Protein AF-A0A355QHN5-F1 (afdb_monomer)

Secondary structure (DSSP, 8-state):
-EE-SHIIIIIS-TTHHHHHHHHHHHHHHHTT---EEEEEETTEEEES--HHHHHHHHH-TT-EEE-HHHHHHHHHTT--EEEPHHHHHHHHHHTT--EEE-S-B--BBTT-TT-B-HHHHHHHHS--EEE-SSB-TTB--

Radius of gyration: 14.2 Å; Cα contacts (8 Å, |Δi|>4): 288; chains: 1; bounding box: 32×31×39 Å

Mean predicted aligned error: 2.4 Å

Foldseek 3Di:
DEEFFCCQQPVDAPPVSLVVVVVVQVVCVVVVHHYFYWWQAQLDTGTRDDSVLSVCNNPDPPAAADAPVCSVVCNVVRHTHTYALRRRLVVCLVVVNQEYEDAEHAAAAPPDRPPGDCNVVSVVPRRHHYHYPYHDPRHDD

Solvent-accessible surface area (backbone atoms only — not comparable to full-atom values): 7462 Å² total; per-residue (Å²): 70,31,30,54,24,28,53,27,60,76,64,39,62,73,70,57,12,37,53,49,54,53,47,54,44,46,55,36,42,77,73,75,44,63,55,23,40,23,33,32,51,74,37,34,83,39,77,44,63,54,72,67,57,48,42,48,50,33,69,50,78,85,59,38,82,24,40,69,89,40,45,64,59,40,30,76,66,42,33,50,26,21,16,30,70,32,29,30,44,53,54,26,48,77,69,70,41,54,40,32,48,52,72,48,45,60,44,42,40,67,96,40,98,80,51,58,38,64,31,52,58,34,66,75,73,44,88,43,50,74,47,54,77,46,62,44,89,80,42,57,131

pLDDT: mean 97.1, std 2.39, range [84.06, 98.88]

Structure (mmCIF, N/CA/C/O backbone):
data_AF-A0A355QHN5-F1
#
_entry.id   AF-A0A355QHN5-F1
#
loop_
_atom_site.group_PDB
_atom_site.id
_atom_site.type_symbol
_atom_site.label_atom_id
_atom_site.label_alt_id
_atom_site.label_comp_id
_atom_site.label_asym_id
_atom_site.label_entity_id
_atom_site.label_seq_id
_atom_site.pdbx_PDB_ins_code
_atom_site.Cartn_x
_atom_site.Cartn_y
_atom_site.Cartn_z
_atom_site.occupancy
_atom_site.B_iso_or_equiv
_atom_site.auth_seq_id
_atom_site.auth_comp_id
_atom_site.auth_asym_id
_atom_site.auth_atom_id
_atom_site.pdbx_PDB_model_num
ATOM 1 N N . VAL A 1 1 ? -10.617 3.854 4.833 1.00 98.56 1 VAL A N 1
ATOM 2 C CA . VAL A 1 1 ? -9.825 4.077 3.602 1.00 98.56 1 VAL A CA 1
ATOM 3 C C . VAL A 1 1 ? -8.462 3.453 3.811 1.00 98.56 1 VAL A C 1
ATOM 5 O O . VAL A 1 1 ? -7.786 3.827 4.765 1.00 98.56 1 VAL A O 1
ATOM 8 N N . ALA A 1 2 ? -8.094 2.467 2.996 1.00 98.88 2 ALA A N 1
ATOM 9 C CA . ALA A 1 2 ? -6.758 1.882 3.044 1.00 98.88 2 ALA A CA 1
ATOM 10 C C . ALA A 1 2 ? -5.714 2.871 2.497 1.00 98.88 2 ALA A C 1
ATOM 12 O O . ALA A 1 2 ? -6.054 3.714 1.662 1.00 98.88 2 ALA A O 1
ATOM 13 N N . LEU A 1 3 ? -4.471 2.762 2.966 1.00 98.75 3 LEU A N 1
ATOM 14 C CA . LEU A 1 3 ? -3.308 3.530 2.503 1.00 98.75 3 LEU A CA 1
ATOM 15 C C . LEU A 1 3 ? -2.116 2.569 2.344 1.00 98.75 3 LEU A C 1
ATOM 17 O O . LEU A 1 3 ? -1.934 1.681 3.179 1.00 98.75 3 LEU A O 1
ATOM 21 N N . GLU A 1 4 ? -1.307 2.721 1.295 1.00 98.38 4 GLU A N 1
ATOM 22 C CA . GLU A 1 4 ? -0.115 1.881 1.095 1.00 98.38 4 GLU A CA 1
ATOM 23 C C . GLU A 1 4 ? 1.089 2.384 1.899 1.00 98.38 4 GLU A C 1
ATOM 25 O O . GLU A 1 4 ? 1.122 3.530 2.349 1.00 98.38 4 GLU A O 1
ATOM 30 N N . SER A 1 5 ? 2.107 1.533 2.043 1.00 98.31 5 SER A N 1
ATOM 31 C CA . SER A 1 5 ? 3.361 1.884 2.723 1.00 98.31 5 SER A CA 1
ATOM 32 C C . SER A 1 5 ? 4.573 1.975 1.797 1.00 98.31 5 SER A C 1
ATOM 34 O O . SER A 1 5 ? 5.603 2.494 2.221 1.00 98.31 5 SER A O 1
ATOM 36 N N . THR A 1 6 ? 4.486 1.554 0.526 1.00 96.12 6 THR A N 1
ATOM 37 C CA . THR A 1 6 ? 5.620 1.688 -0.418 1.00 96.12 6 THR A CA 1
ATOM 38 C C . THR A 1 6 ? 6.041 3.143 -0.602 1.00 96.12 6 THR A C 1
ATOM 40 O O . THR A 1 6 ? 7.240 3.419 -0.650 1.00 96.12 6 THR A O 1
ATOM 43 N N . ILE A 1 7 ? 5.095 4.087 -0.637 1.00 91.50 7 ILE A N 1
ATOM 44 C CA . ILE A 1 7 ? 5.413 5.521 -0.673 1.00 91.50 7 ILE A CA 1
ATOM 45 C C . ILE A 1 7 ? 6.286 5.982 0.509 1.00 91.50 7 ILE A C 1
ATOM 47 O O . ILE A 1 7 ? 7.096 6.892 0.347 1.00 91.50 7 ILE A O 1
ATOM 51 N N . ILE A 1 8 ? 6.175 5.316 1.662 1.00 96.44 8 ILE A N 1
ATOM 52 C CA . ILE A 1 8 ? 6.894 5.642 2.899 1.00 96.44 8 ILE A CA 1
ATOM 53 C C . ILE A 1 8 ? 8.352 5.176 2.806 1.00 96.44 8 ILE A C 1
ATOM 55 O O . ILE A 1 8 ? 9.271 5.954 3.042 1.00 96.44 8 ILE A O 1
ATOM 59 N N . SER A 1 9 ? 8.584 3.919 2.431 1.00 95.88 9 SER A N 1
ATOM 60 C CA . SER A 1 9 ? 9.937 3.336 2.466 1.00 95.88 9 SER A CA 1
ATOM 61 C C . SER A 1 9 ? 10.701 3.455 1.143 1.00 95.88 9 SER A C 1
ATOM 63 O O . SER A 1 9 ? 11.924 3.370 1.128 1.00 95.88 9 SER A O 1
ATOM 65 N N . HIS A 1 10 ? 10.002 3.642 0.018 1.00 94.75 10 HIS A N 1
ATOM 66 C CA . HIS A 1 10 ? 10.607 3.606 -1.321 1.00 94.75 10 HIS A CA 1
ATOM 67 C C . HIS A 1 10 ? 10.173 4.750 -2.244 1.00 94.75 10 HIS A C 1
ATOM 69 O O . HIS A 1 10 ? 10.744 4.902 -3.323 1.00 94.75 10 HIS A O 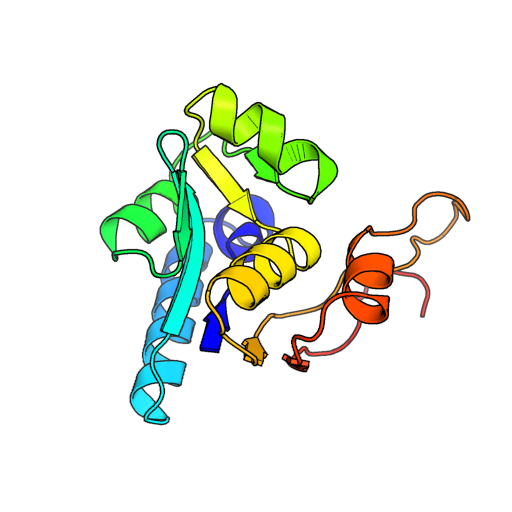1
ATOM 75 N N . GLY A 1 11 ? 9.142 5.516 -1.878 1.00 89.38 11 GLY A N 1
ATOM 76 C CA . GLY A 1 11 ? 8.601 6.580 -2.729 1.00 89.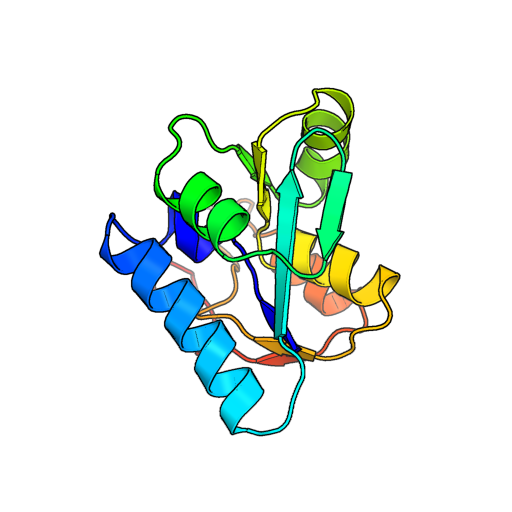38 11 GLY A CA 1
ATOM 77 C C . GLY A 1 11 ? 9.116 7.977 -2.403 1.00 89.38 11 GLY A C 1
ATOM 78 O O . GLY A 1 11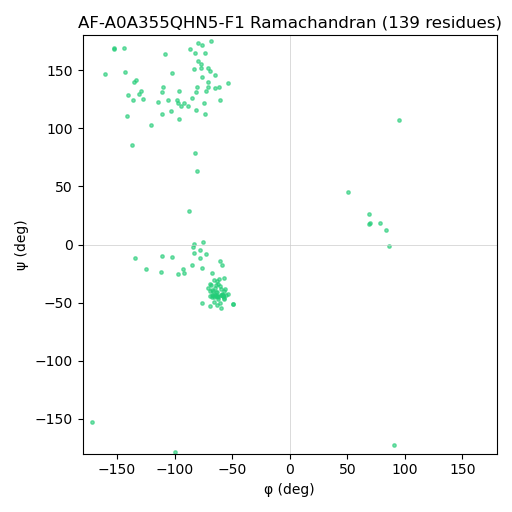 ? 9.107 8.838 -3.280 1.00 89.38 11 GLY A O 1
ATOM 79 N N . MET A 1 12 ? 9.551 8.220 -1.165 1.00 92.44 12 MET A N 1
ATOM 80 C CA . MET A 1 12 ? 9.972 9.539 -0.692 1.00 92.44 12 MET A CA 1
ATOM 81 C C . MET A 1 12 ? 11.160 9.429 0.274 1.00 92.44 12 MET A C 1
ATOM 83 O O . MET A 1 12 ? 11.252 8.449 1.013 1.00 92.44 12 MET A O 1
ATOM 87 N N . PRO A 1 13 ? 12.063 10.424 0.307 1.00 93.00 13 PRO A N 1
ATOM 88 C CA . PRO A 1 13 ? 13.154 10.453 1.274 1.00 93.00 13 PRO A CA 1
ATOM 89 C C . PRO A 1 13 ? 12.674 10.895 2.673 1.00 93.00 13 PRO A C 1
ATOM 91 O O . PRO A 1 13 ? 11.726 11.685 2.784 1.00 93.00 13 PRO A O 1
ATOM 94 N N . PRO A 1 14 ? 13.345 10.456 3.753 1.00 91.56 14 PRO A N 1
ATOM 95 C CA . PRO A 1 14 ? 13.109 10.980 5.093 1.00 91.56 14 PRO A CA 1
ATOM 96 C C . PRO A 1 14 ? 13.590 12.433 5.254 1.00 91.56 14 PRO A C 1
ATOM 98 O O . PRO A 1 14 ? 14.550 12.840 4.597 1.00 91.56 14 PRO A O 1
ATOM 101 N N . PRO A 1 15 ? 12.937 13.239 6.120 1.00 93.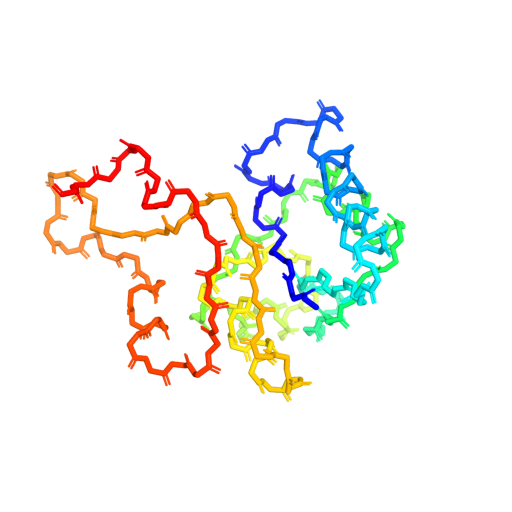88 15 PRO A N 1
ATOM 102 C CA . PRO A 1 15 ? 11.756 12.909 6.937 1.00 93.88 15 PRO A CA 1
ATOM 103 C C . PRO A 1 15 ? 10.415 13.063 6.190 1.00 93.88 15 PRO A C 1
ATOM 105 O O . PRO A 1 15 ? 9.349 12.821 6.760 1.00 93.88 15 PRO A O 1
ATOM 108 N N . GLY A 1 16 ? 10.448 13.502 4.926 1.00 96.62 16 GLY A N 1
ATOM 109 C CA . GLY A 1 16 ? 9.253 13.821 4.141 1.00 96.62 16 GLY A CA 1
ATOM 110 C C . GLY A 1 16 ? 8.321 12.628 3.932 1.00 96.62 16 GLY A C 1
ATOM 111 O O . GLY A 1 16 ? 7.106 12.807 3.862 1.00 96.62 16 GLY A O 1
ATOM 112 N N . ASN A 1 17 ? 8.863 11.412 3.901 1.00 96.62 17 ASN A N 1
ATOM 113 C CA . ASN A 1 17 ? 8.090 10.177 3.824 1.00 96.62 17 ASN A CA 1
ATOM 114 C C . ASN A 1 17 ? 7.111 9.982 4.997 1.00 96.62 17 ASN A C 1
ATOM 116 O O . ASN A 1 17 ? 5.909 9.828 4.772 1.00 96.62 17 ASN A O 1
ATOM 120 N N . VAL A 1 18 ? 7.596 10.043 6.241 1.00 97.81 18 VAL A N 1
ATOM 121 C CA . VAL A 1 18 ? 6.784 9.880 7.457 1.00 97.81 18 VAL A CA 1
ATOM 122 C C . VAL A 1 18 ? 5.806 11.043 7.584 1.00 97.81 18 VAL A C 1
ATOM 124 O O . VAL A 1 18 ? 4.624 10.831 7.850 1.00 97.81 18 VAL A O 1
ATOM 127 N N . GLN A 1 19 ? 6.266 12.271 7.328 1.00 97.81 19 GLN A N 1
ATOM 128 C CA . GLN A 1 19 ? 5.414 13.464 7.379 1.00 97.81 19 GLN A CA 1
ATOM 129 C C . GLN A 1 19 ? 4.237 13.364 6.403 1.00 97.81 19 GLN A C 1
ATOM 131 O O . GLN A 1 19 ? 3.102 13.658 6.778 1.00 97.81 19 GLN A O 1
ATOM 136 N N . THR A 1 20 ? 4.493 12.903 5.178 1.00 97.50 20 THR A N 1
ATOM 137 C CA . THR A 1 20 ? 3.453 12.715 4.159 1.00 97.50 20 THR A CA 1
ATOM 138 C C . THR A 1 20 ? 2.492 11.600 4.558 1.00 97.50 20 THR A C 1
ATOM 140 O O . THR A 1 20 ? 1.281 11.801 4.505 1.00 97.50 20 THR A O 1
ATOM 143 N N . ALA A 1 21 ? 2.999 10.461 5.039 1.00 97.81 21 ALA A N 1
ATOM 144 C CA . ALA A 1 21 ? 2.160 9.357 5.506 1.00 97.81 21 ALA A CA 1
ATOM 145 C C . ALA A 1 21 ? 1.202 9.796 6.627 1.00 97.81 21 ALA A C 1
ATOM 147 O O . ALA A 1 21 ? -0.002 9.536 6.569 1.00 97.81 21 ALA A O 1
ATOM 148 N N . MET A 1 22 ? 1.723 10.524 7.618 1.00 98.12 22 MET A N 1
ATOM 149 C CA . MET A 1 22 ? 0.932 11.044 8.734 1.00 98.12 22 MET A CA 1
ATOM 150 C C . MET A 1 22 ? -0.043 12.141 8.296 1.00 98.12 22 MET A C 1
ATOM 152 O O . MET A 1 22 ? -1.156 12.209 8.821 1.00 98.12 22 MET A O 1
ATOM 156 N N . ALA A 1 23 ? 0.327 12.969 7.314 1.00 98.12 23 ALA A N 1
ATOM 157 C CA . ALA A 1 23 ? -0.594 13.925 6.710 1.00 98.12 23 ALA A CA 1
ATOM 158 C C . ALA A 1 23 ? -1.762 13.204 6.022 1.00 98.12 23 ALA A C 1
ATOM 160 O O . ALA A 1 23 ? -2.906 13.537 6.307 1.00 98.12 23 ALA A O 1
ATOM 161 N N . CYS A 1 24 ? -1.516 12.160 5.222 1.00 97.94 24 CYS A N 1
ATOM 162 C CA . CYS A 1 24 ? -2.583 11.366 4.601 1.00 97.94 24 CYS A CA 1
ATOM 163 C C . CYS A 1 24 ? -3.522 10.727 5.639 1.00 97.94 24 CYS A C 1
ATOM 165 O O . CYS A 1 24 ? -4.740 10.757 5.470 1.00 97.94 24 CYS A O 1
ATOM 167 N N . VAL A 1 25 ? -2.975 10.181 6.734 1.00 98.38 25 VAL A N 1
ATOM 168 C CA . VAL A 1 25 ? -3.773 9.653 7.857 1.00 98.38 25 VAL A CA 1
ATOM 169 C C . VAL A 1 25 ? -4.679 10.738 8.444 1.00 98.38 25 VAL A C 1
ATOM 171 O O . VAL A 1 25 ? -5.851 10.470 8.716 1.00 98.38 25 VAL A O 1
ATOM 174 N N . ARG A 1 26 ? -4.158 11.957 8.628 1.00 98.56 26 ARG A N 1
ATOM 175 C CA . ARG A 1 26 ? -4.930 13.098 9.133 1.00 98.56 26 ARG A CA 1
ATOM 176 C C . ARG A 1 26 ? -6.023 13.526 8.154 1.00 98.56 26 ARG A C 1
ATOM 178 O O . ARG A 1 26 ? -7.168 13.589 8.572 1.00 98.56 26 ARG A O 1
ATOM 185 N N . GLU A 1 27 ? -5.715 13.715 6.872 1.00 98.50 27 GLU A N 1
ATOM 186 C CA . GLU A 1 27 ? -6.707 14.135 5.864 1.00 98.50 27 GLU A CA 1
ATOM 187 C C . GLU A 1 27 ? -7.897 13.164 5.781 1.00 98.50 27 GLU A C 1
ATOM 189 O O . GLU A 1 27 ? -9.052 13.579 5.708 1.00 98.50 27 GLU A O 1
ATOM 194 N N . VAL A 1 28 ? -7.643 11.852 5.862 1.00 98.56 28 VAL A N 1
ATOM 195 C CA . VAL A 1 28 ? -8.720 10.848 5.892 1.00 98.56 28 VAL A CA 1
ATOM 196 C C . VAL A 1 28 ? -9.596 10.997 7.144 1.00 98.56 28 VAL A C 1
ATOM 198 O O . VAL A 1 28 ? -10.818 10.869 7.041 1.00 98.56 28 VAL A O 1
ATOM 201 N N . ARG A 1 29 ? -8.995 11.268 8.312 1.00 98.38 29 ARG A N 1
ATOM 202 C CA . ARG A 1 29 ? -9.732 11.503 9.568 1.00 98.38 29 ARG A CA 1
ATOM 203 C C . ARG A 1 29 ? -10.538 12.794 9.521 1.00 98.38 29 ARG A C 1
ATOM 205 O O . ARG A 1 29 ? -11.696 12.782 9.927 1.00 98.38 29 ARG A O 1
ATOM 212 N N . ASP A 1 30 ? -9.950 13.867 9.005 1.00 98.62 30 ASP A N 1
ATOM 213 C CA . ASP A 1 30 ? -10.584 15.183 8.897 1.00 98.62 30 ASP A CA 1
ATOM 214 C C . ASP A 1 30 ? -11.775 15.145 7.924 1.00 98.62 30 ASP A C 1
ATOM 216 O O . ASP A 1 30 ? -12.786 15.811 8.145 1.00 98.62 30 ASP A O 1
ATOM 220 N N . ALA A 1 31 ? -11.720 14.272 6.912 1.00 98.44 31 ALA A N 1
ATOM 221 C CA . ALA A 1 31 ? -12.845 13.952 6.032 1.00 98.44 31 ALA A CA 1
ATOM 222 C C . ALA A 1 31 ? -13.916 13.032 6.669 1.00 98.44 31 ALA A C 1
ATOM 224 O O . ALA A 1 31 ? -14.881 12.656 6.002 1.00 98.44 31 ALA A O 1
ATOM 225 N N . GLY A 1 32 ? -13.765 12.644 7.941 1.00 98.50 32 GLY A N 1
ATOM 226 C CA . GLY A 1 32 ? -14.729 11.824 8.685 1.00 98.50 32 GLY A CA 1
ATOM 227 C C . GLY A 1 32 ? -14.612 10.311 8.461 1.00 98.50 32 GLY A C 1
ATOM 228 O O . GLY A 1 32 ? -15.507 9.566 8.861 1.00 98.50 32 GLY A O 1
ATOM 229 N N . ALA A 1 33 ? -13.531 9.834 7.837 1.00 98.56 33 ALA A N 1
ATOM 230 C CA . ALA A 1 33 ? -13.292 8.414 7.590 1.00 98.56 33 ALA A CA 1
ATOM 231 C C . ALA A 1 33 ? -12.174 7.844 8.482 1.00 98.56 33 ALA A C 1
ATOM 233 O O . ALA A 1 33 ? -11.366 8.562 9.067 1.00 98.56 33 ALA A O 1
ATOM 234 N N . VAL A 1 34 ? -12.098 6.513 8.579 1.00 98.62 34 VAL A N 1
ATOM 235 C CA . VAL A 1 34 ? -11.033 5.827 9.330 1.00 98.62 34 VAL A CA 1
ATOM 236 C C . VAL A 1 34 ? -9.890 5.436 8.379 1.00 98.62 34 VAL A C 1
ATOM 238 O O . VAL A 1 34 ? -10.136 4.672 7.434 1.00 98.62 34 VAL A O 1
ATOM 241 N N . PRO A 1 35 ? -8.655 5.938 8.578 1.00 98.69 35 PRO A N 1
ATOM 242 C CA . PRO A 1 35 ? -7.490 5.522 7.802 1.00 98.69 35 PRO A CA 1
ATOM 243 C C . PRO A 1 35 ? -6.981 4.153 8.253 1.00 98.69 35 PRO A C 1
ATOM 245 O O . PRO A 1 35 ? -6.969 3.847 9.444 1.00 98.69 35 PRO A O 1
ATOM 248 N N . ALA A 1 36 ? -6.510 3.357 7.298 1.00 98.75 36 ALA A N 1
ATOM 249 C CA . ALA A 1 36 ? -5.896 2.063 7.550 1.00 98.75 36 ALA A CA 1
ATOM 250 C C . ALA A 1 36 ? -4.640 1.894 6.684 1.00 98.75 36 ALA A C 1
ATOM 252 O O . ALA A 1 36 ? -4.703 1.348 5.583 1.00 98.75 36 ALA A O 1
ATOM 253 N N . THR A 1 37 ? -3.498 2.388 7.164 1.00 98.81 37 THR A N 1
ATOM 254 C CA . THR A 1 37 ? -2.205 2.133 6.513 1.00 98.81 37 THR A CA 1
ATOM 255 C C . THR A 1 37 ? -1.874 0.647 6.582 1.00 98.81 37 THR A C 1
ATOM 257 O O . THR A 1 37 ? -2.057 0.030 7.630 1.00 98.81 37 THR A O 1
ATOM 260 N N . VAL A 1 38 ? -1.423 0.063 5.473 1.00 98.88 38 VAL A N 1
ATOM 261 C CA . VAL A 1 38 ? -1.149 -1.374 5.363 1.00 98.88 38 VAL A CA 1
ATOM 262 C C . VAL A 1 38 ? 0.346 -1.627 5.240 1.00 98.88 38 VAL A C 1
ATOM 264 O O . VAL A 1 38 ? 1.006 -1.028 4.392 1.00 98.88 38 VAL A O 1
ATOM 267 N N . ALA A 1 39 ? 0.881 -2.554 6.030 1.00 98.81 39 ALA A N 1
ATOM 268 C CA . ALA A 1 39 ? 2.270 -3.007 5.942 1.00 98.81 39 ALA A CA 1
ATOM 269 C C . ALA A 1 39 ? 2.419 -4.448 6.446 1.00 98.81 39 ALA A C 1
ATOM 271 O O . ALA A 1 39 ? 1.501 -4.998 7.053 1.00 98.81 39 ALA A O 1
ATOM 272 N N . VAL A 1 40 ? 3.584 -5.052 6.219 1.00 98.62 40 VAL A N 1
ATOM 273 C CA . VAL A 1 40 ? 4.005 -6.268 6.925 1.00 98.62 40 VAL A CA 1
ATOM 274 C C . VAL A 1 40 ? 4.912 -5.854 8.078 1.00 98.62 40 VAL A C 1
ATOM 276 O O . VAL A 1 40 ? 5.923 -5.194 7.850 1.00 98.62 40 VAL A O 1
ATOM 279 N N . ILE A 1 41 ? 4.547 -6.214 9.306 1.00 98.12 41 ILE A N 1
ATOM 280 C CA . ILE A 1 41 ? 5.316 -5.898 10.515 1.00 98.12 41 ILE A CA 1
ATOM 281 C C . ILE A 1 41 ? 5.370 -7.142 11.394 1.00 98.12 41 ILE A C 1
ATOM 283 O O . ILE A 1 41 ? 4.327 -7.694 11.753 1.00 98.12 41 ILE A O 1
ATOM 287 N N . ASP A 1 42 ? 6.590 -7.565 11.726 1.00 95.25 42 ASP A N 1
ATOM 288 C CA . ASP A 1 42 ? 6.891 -8.664 12.649 1.00 95.25 42 ASP A CA 1
ATOM 289 C C . ASP A 1 42 ? 6.109 -9.947 12.311 1.00 95.25 42 ASP A C 1
ATOM 291 O O . ASP A 1 42 ? 5.512 -10.601 13.166 1.00 95.25 42 ASP A O 1
ATOM 295 N N . GLY A 1 43 ? 6.082 -10.282 11.017 1.00 92.50 43 GLY A N 1
ATOM 296 C CA . GLY A 1 43 ? 5.462 -11.506 10.507 1.00 92.50 43 GLY A CA 1
ATOM 297 C C . GLY A 1 43 ? 3.941 -11.467 10.394 1.00 92.50 43 GLY A C 1
ATOM 298 O O . GLY A 1 43 ? 3.306 -12.514 10.301 1.00 92.50 43 GLY A O 1
ATOM 299 N N . ALA A 1 44 ? 3.337 -10.279 10.383 1.00 97.06 44 ALA A N 1
ATOM 300 C CA . ALA A 1 44 ? 1.904 -10.118 10.174 1.00 97.06 44 ALA A CA 1
ATOM 301 C C . ALA A 1 44 ? 1.600 -9.012 9.164 1.00 97.06 44 ALA A C 1
ATOM 303 O O . ALA A 1 44 ? 2.225 -7.952 9.175 1.00 97.06 44 ALA A O 1
ATOM 304 N N . ILE A 1 45 ? 0.584 -9.233 8.327 1.00 98.31 45 ILE A N 1
ATOM 305 C CA . ILE A 1 45 ? -0.033 -8.162 7.541 1.00 98.31 45 ILE A CA 1
ATOM 306 C C . ILE A 1 45 ? -0.865 -7.317 8.511 1.00 98.31 45 ILE A C 1
ATOM 308 O O . ILE A 1 45 ? -1.861 -7.788 9.060 1.00 98.31 45 ILE A O 1
ATOM 312 N N . ARG A 1 46 ? -0.446 -6.076 8.742 1.00 98.56 46 ARG A N 1
ATOM 313 C CA . ARG A 1 46 ? -1.144 -5.103 9.584 1.00 98.56 46 ARG A CA 1
ATOM 314 C C . ARG A 1 46 ? -2.005 -4.199 8.710 1.00 98.56 46 ARG A C 1
ATOM 316 O O . ARG A 1 46 ? -1.529 -3.675 7.706 1.00 98.56 46 ARG A O 1
ATOM 323 N N . VAL A 1 47 ? -3.261 -4.009 9.107 1.00 98.69 47 VAL A N 1
ATOM 324 C CA . VAL A 1 47 ? -4.219 -3.112 8.449 1.00 98.69 47 VAL A CA 1
ATOM 325 C C . VAL A 1 47 ? -4.658 -2.067 9.469 1.00 98.69 47 VAL A C 1
ATOM 327 O O . VAL A 1 47 ? -5.454 -2.355 10.358 1.00 98.69 47 VAL A O 1
ATOM 330 N N . GLY A 1 48 ? -4.106 -0.862 9.341 1.00 98.38 48 GLY A N 1
ATOM 331 C CA . GLY A 1 48 ? -4.130 0.168 10.377 1.00 98.38 48 GLY A CA 1
ATOM 332 C C . GLY A 1 48 ? -2.857 0.116 11.214 1.00 98.38 48 GLY A C 1
ATOM 333 O O . GLY A 1 48 ? -2.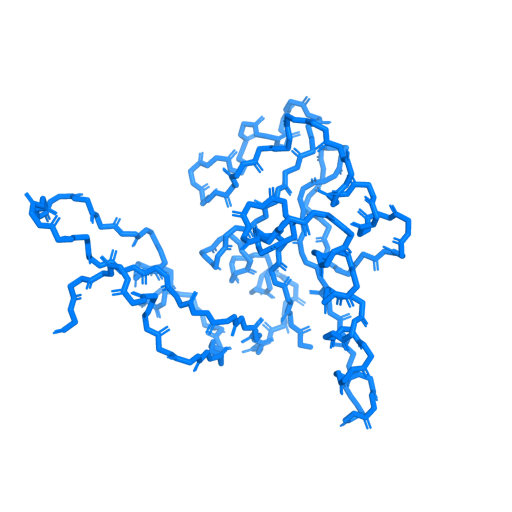688 -0.791 12.022 1.00 98.38 48 GLY A O 1
ATOM 334 N N . LEU A 1 49 ? -1.978 1.098 11.005 1.00 98.50 49 LEU A N 1
ATOM 335 C CA . LEU A 1 49 ? -0.727 1.243 11.746 1.00 98.50 49 LEU A CA 1
ATOM 336 C C . LEU A 1 49 ? -0.833 2.326 12.815 1.00 98.50 49 LEU A C 1
ATOM 338 O O . LEU A 1 49 ? -1.508 3.345 12.621 1.00 98.50 49 LEU A O 1
ATOM 342 N N . ALA A 1 50 ? -0.115 2.119 13.912 1.00 97.69 50 ALA A N 1
ATOM 343 C CA . ALA A 1 50 ? 0.203 3.162 14.872 1.00 97.69 50 ALA A CA 1
ATOM 344 C C . ALA A 1 50 ? 1.282 4.121 14.323 1.00 97.69 50 ALA A C 1
ATOM 346 O O . ALA A 1 50 ? 1.940 3.857 13.315 1.00 97.69 50 ALA A O 1
ATOM 347 N N . ALA A 1 51 ? 1.435 5.285 14.960 1.00 97.19 51 ALA A N 1
ATOM 348 C CA . ALA A 1 51 ? 2.351 6.326 14.486 1.00 97.19 51 ALA A CA 1
ATOM 349 C C . ALA A 1 51 ? 3.826 5.884 14.532 1.00 97.19 51 ALA A C 1
ATOM 351 O O . ALA A 1 51 ? 4.586 6.187 13.618 1.00 97.19 51 ALA A O 1
ATOM 352 N N . ASP A 1 52 ? 4.203 5.126 15.560 1.00 97.94 52 ASP A N 1
ATOM 353 C CA . ASP A 1 52 ? 5.531 4.532 15.731 1.00 97.94 52 ASP A CA 1
ATOM 354 C C . ASP A 1 52 ? 5.819 3.434 14.694 1.00 97.94 52 ASP A C 1
ATOM 356 O O . ASP A 1 52 ? 6.940 3.320 14.204 1.00 97.94 52 ASP A O 1
ATOM 360 N N . GLU A 1 53 ? 4.808 2.665 14.286 1.00 98.19 53 GLU A N 1
ATOM 361 C CA . GLU A 1 53 ? 4.924 1.700 13.184 1.00 98.19 53 GLU A CA 1
ATOM 362 C C . GLU A 1 53 ? 5.151 2.400 11.829 1.00 98.19 53 GLU A C 1
ATOM 364 O O . GLU A 1 53 ? 5.967 1.945 11.022 1.00 98.19 53 GLU A O 1
ATOM 369 N N . VAL A 1 54 ? 4.473 3.528 11.582 1.00 98.19 54 VAL A N 1
ATOM 370 C CA . VAL A 1 54 ? 4.702 4.368 10.389 1.00 98.19 54 VAL A CA 1
ATOM 371 C C . VAL A 1 54 ? 6.109 4.968 10.402 1.00 98.19 54 VAL A C 1
ATOM 373 O O . VAL A 1 54 ? 6.796 4.955 9.380 1.00 98.19 54 VAL A O 1
ATOM 376 N N . GLU A 1 55 ? 6.556 5.467 11.552 1.00 97.44 55 GLU A N 1
ATOM 377 C CA . GLU A 1 55 ? 7.903 6.009 11.721 1.00 97.44 55 GLU A CA 1
ATOM 378 C C . GLU A 1 55 ? 8.974 4.930 11.506 1.00 97.44 55 GLU A C 1
ATOM 380 O O . GLU A 1 55 ? 9.918 5.140 10.741 1.00 97.44 55 GLU A O 1
ATOM 385 N N . ARG A 1 56 ? 8.776 3.731 12.069 1.00 97.31 56 ARG A N 1
ATOM 386 C CA . ARG A 1 56 ? 9.651 2.569 11.853 1.00 97.31 56 ARG A CA 1
ATOM 387 C C . ARG A 1 56 ? 9.796 2.241 10.365 1.00 97.31 56 ARG A C 1
ATOM 389 O O . ARG A 1 56 ? 10.913 2.005 9.918 1.00 97.31 56 ARG A O 1
ATOM 396 N N . LEU A 1 57 ? 8.712 2.264 9.586 1.00 97.56 57 LEU A N 1
ATOM 397 C CA . LEU A 1 57 ? 8.766 2.041 8.131 1.00 97.56 57 LEU A CA 1
ATOM 398 C C . LEU A 1 57 ? 9.549 3.120 7.374 1.00 97.56 57 LEU A C 1
ATOM 400 O O . LEU A 1 57 ? 10.170 2.815 6.357 1.00 97.56 57 LEU A O 1
ATOM 404 N N . GLY A 1 58 ? 9.488 4.373 7.824 1.00 96.69 58 GLY A N 1
ATOM 405 C CA . GLY A 1 58 ? 10.150 5.493 7.151 1.00 96.69 58 GLY A CA 1
ATOM 406 C C . GLY A 1 58 ? 11.618 5.693 7.525 1.00 96.69 58 GLY A C 1
ATOM 407 O O . GLY A 1 58 ? 12.324 6.388 6.791 1.00 96.69 58 GLY A O 1
ATOM 408 N N . LEU A 1 59 ? 12.068 5.114 8.642 1.00 95.88 59 LEU A N 1
ATOM 409 C CA . LEU A 1 59 ? 13.431 5.271 9.161 1.00 95.88 59 LEU A CA 1
ATOM 410 C C . LEU A 1 59 ? 14.280 3.997 9.085 1.00 95.88 59 LEU A C 1
ATOM 412 O O . LEU A 1 59 ? 15.503 4.097 9.115 1.00 95.88 59 LEU A O 1
ATOM 416 N N . ALA A 1 60 ? 13.665 2.813 9.039 1.00 95.69 60 ALA A N 1
ATOM 417 C CA . ALA A 1 60 ? 14.413 1.564 8.993 1.00 95.69 60 ALA A CA 1
ATOM 418 C C . ALA A 1 60 ? 15.099 1.356 7.636 1.00 95.69 60 ALA A C 1
ATOM 420 O O . ALA A 1 60 ? 14.505 1.559 6.576 1.00 95.69 60 ALA A O 1
ATOM 421 N N . ASP A 1 61 ? 16.326 0.845 7.682 1.00 92.88 61 ASP A N 1
ATOM 422 C CA . ASP A 1 61 ? 16.989 0.282 6.513 1.00 92.88 61 ASP A CA 1
ATOM 423 C C . ASP A 1 61 ? 16.447 -1.120 6.201 1.00 92.88 61 ASP A C 1
ATOM 425 O O . ASP A 1 61 ? 15.953 -1.839 7.073 1.00 92.88 61 ASP A O 1
ATOM 429 N N . GLY A 1 62 ? 16.566 -1.539 4.939 1.00 92.94 62 GLY A N 1
ATOM 430 C CA . GLY A 1 62 ? 16.249 -2.912 4.534 1.00 92.94 62 GLY A CA 1
ATOM 431 C C . GLY A 1 62 ? 14.760 -3.274 4.573 1.00 92.94 62 GLY A C 1
ATOM 432 O O . GLY A 1 62 ? 14.432 -4.460 4.577 1.00 92.94 62 GLY A O 1
ATOM 433 N N . VAL A 1 63 ? 13.856 -2.287 4.581 1.00 97.69 63 VAL A N 1
ATOM 434 C CA . VAL A 1 63 ? 12.416 -2.539 4.426 1.00 97.69 63 VAL A CA 1
ATOM 435 C C . VAL A 1 63 ? 12.169 -3.208 3.075 1.00 97.69 63 VAL A C 1
ATOM 437 O O . VAL A 1 63 ? 12.566 -2.691 2.030 1.00 97.69 63 VAL A O 1
ATOM 440 N N . ALA A 1 64 ? 11.517 -4.369 3.085 1.00 98.12 64 ALA A N 1
ATOM 441 C CA . ALA A 1 64 ? 11.182 -5.067 1.853 1.00 98.12 64 ALA A CA 1
ATOM 442 C C . ALA A 1 64 ? 10.077 -4.312 1.100 1.00 98.12 64 ALA A C 1
ATOM 444 O O . ALA A 1 64 ? 9.061 -3.949 1.689 1.00 98.12 64 ALA A O 1
ATOM 445 N N . LYS A 1 65 ? 10.220 -4.142 -0.217 1.00 98.19 65 LYS A N 1
ATOM 446 C CA . LYS A 1 65 ? 9.110 -3.720 -1.081 1.00 98.19 65 LYS A CA 1
ATOM 447 C C . LYS A 1 65 ? 8.254 -4.943 -1.408 1.00 98.19 65 LYS A C 1
ATOM 449 O O . LYS A 1 65 ? 8.737 -5.860 -2.065 1.00 98.19 65 LYS A O 1
ATOM 454 N N . VAL A 1 66 ? 7.001 -4.960 -0.961 1.00 98.44 66 VAL A N 1
ATOM 455 C CA . VAL A 1 66 ? 6.163 -6.169 -0.940 1.00 98.44 66 VAL A CA 1
ATOM 456 C C . VAL A 1 66 ? 5.019 -6.075 -1.948 1.00 98.44 66 VAL A C 1
ATOM 458 O O . VAL A 1 66 ? 4.081 -5.285 -1.790 1.00 98.44 66 VAL A O 1
ATOM 461 N N . SER A 1 67 ? 5.069 -6.907 -2.985 1.00 98.31 67 SER A N 1
ATOM 462 C CA . SER A 1 67 ? 3.928 -7.231 -3.844 1.00 98.31 67 SER A CA 1
ATOM 463 C C . SER A 1 67 ? 3.306 -8.576 -3.447 1.00 98.31 67 SER A C 1
ATOM 465 O O . SER A 1 67 ? 3.738 -9.223 -2.493 1.00 98.31 67 SER A O 1
ATOM 467 N N . LEU A 1 68 ? 2.269 -9.010 -4.170 1.00 96.81 68 LEU A N 1
ATOM 468 C CA . LEU A 1 68 ? 1.524 -10.242 -3.879 1.00 96.81 68 LEU A CA 1
ATOM 469 C C . LEU A 1 68 ? 2.428 -11.476 -3.775 1.00 96.81 68 LEU A C 1
ATOM 471 O O . LEU A 1 68 ? 2.263 -12.283 -2.863 1.00 96.81 68 LEU A O 1
ATOM 475 N N . ARG A 1 69 ? 3.407 -11.599 -4.680 1.00 97.62 69 ARG A N 1
ATOM 476 C CA . ARG A 1 69 ? 4.353 -12.725 -4.695 1.00 97.62 69 ARG A CA 1
ATOM 477 C C . ARG A 1 69 ? 5.304 -12.733 -3.495 1.00 97.62 69 ARG A C 1
ATOM 479 O O . ARG A 1 69 ? 5.816 -13.786 -3.135 1.00 97.62 69 ARG A O 1
ATOM 486 N N . ASP A 1 70 ? 5.541 -11.569 -2.893 1.00 98.06 70 ASP A N 1
ATOM 487 C CA . ASP A 1 70 ? 6.531 -11.383 -1.832 1.00 98.06 70 ASP A CA 1
ATOM 488 C C . ASP A 1 70 ? 5.908 -11.580 -0.437 1.00 98.06 70 ASP A C 1
ATOM 490 O O . ASP A 1 70 ? 6.612 -11.943 0.506 1.00 98.06 70 ASP A O 1
ATOM 494 N N . LEU A 1 71 ? 4.584 -11.389 -0.305 1.00 96.88 71 LEU A N 1
ATOM 495 C CA . LEU A 1 71 ? 3.855 -11.436 0.971 1.00 96.88 71 LEU A CA 1
ATOM 496 C C . LEU A 1 71 ? 4.185 -12.680 1.800 1.00 96.88 71 LEU A C 1
ATOM 498 O O . LEU A 1 71 ? 4.546 -12.553 2.966 1.00 96.88 71 LEU A O 1
ATOM 502 N N . GLY A 1 72 ? 4.097 -13.872 1.202 1.00 97.50 72 GLY A N 1
ATOM 503 C CA . GLY A 1 72 ? 4.323 -15.128 1.920 1.00 97.50 72 GLY A CA 1
ATOM 504 C C . GLY A 1 72 ? 5.725 -15.223 2.527 1.00 97.50 72 GLY A C 1
ATOM 505 O O . GLY A 1 72 ? 5.865 -15.597 3.689 1.00 97.50 72 GLY A O 1
ATOM 506 N N . ALA A 1 73 ? 6.751 -14.827 1.770 1.00 98.06 73 ALA A N 1
ATOM 507 C CA . ALA A 1 73 ? 8.138 -14.881 2.224 1.00 98.06 73 ALA A CA 1
ATOM 508 C C . ALA A 1 73 ? 8.420 -13.857 3.335 1.00 98.06 73 ALA A C 1
ATOM 510 O O . ALA A 1 73 ? 9.035 -14.202 4.343 1.00 98.06 73 ALA A O 1
ATOM 511 N N . VAL A 1 74 ? 7.941 -12.616 3.185 1.00 97.94 74 VAL A N 1
ATOM 512 C CA . VAL A 1 74 ? 8.189 -11.547 4.170 1.00 97.94 74 VAL A CA 1
ATOM 513 C C . VAL A 1 74 ? 7.436 -11.807 5.477 1.00 97.94 74 VAL A C 1
ATOM 515 O O . VAL A 1 74 ? 7.998 -11.618 6.556 1.00 97.94 74 VAL A O 1
ATOM 518 N N . VAL A 1 75 ? 6.196 -12.301 5.391 1.00 98.06 75 VAL A N 1
ATOM 519 C CA . VAL A 1 75 ? 5.395 -12.716 6.554 1.00 98.06 75 VAL A CA 1
ATOM 520 C C . VAL A 1 75 ? 6.068 -13.884 7.279 1.00 98.06 75 VAL A C 1
ATOM 522 O O . VAL A 1 75 ? 6.324 -13.788 8.476 1.00 98.06 75 VAL A O 1
ATOM 525 N N . ALA A 1 76 ? 6.422 -14.961 6.572 1.00 98.00 76 ALA A N 1
ATOM 526 C CA . ALA A 1 76 ? 7.066 -16.124 7.189 1.00 98.00 76 ALA A CA 1
ATOM 527 C C . ALA A 1 76 ? 8.440 -15.793 7.800 1.00 98.00 76 ALA A C 1
ATOM 529 O O . ALA A 1 76 ? 8.828 -16.385 8.804 1.00 98.00 76 ALA A O 1
ATOM 530 N N . GLY A 1 77 ? 9.165 -14.838 7.210 1.00 96.81 77 GLY A N 1
ATOM 531 C CA . GLY A 1 77 ? 10.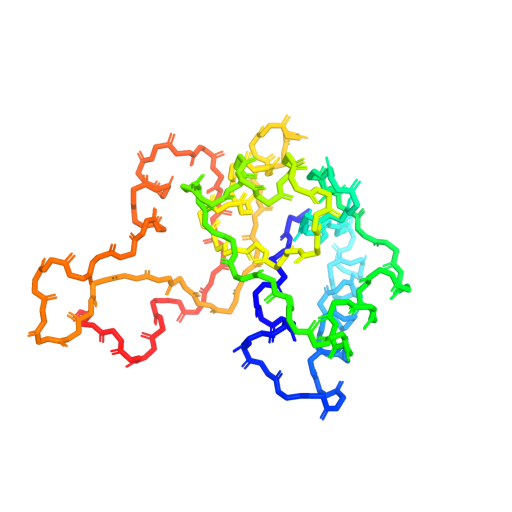459 -14.370 7.702 1.00 96.81 77 GLY A CA 1
ATOM 532 C C . GLY A 1 77 ? 10.390 -13.413 8.895 1.00 96.81 77 GLY A C 1
ATOM 533 O O . GLY A 1 77 ? 11.441 -13.024 9.397 1.00 96.81 77 GLY A O 1
ATOM 534 N N . GLY A 1 78 ? 9.198 -13.000 9.341 1.00 94.88 78 GLY A N 1
ATOM 535 C CA . GLY A 1 78 ? 9.063 -12.043 10.444 1.00 94.88 78 GLY A CA 1
ATOM 536 C C . GLY A 1 78 ? 9.539 -10.625 10.101 1.00 94.88 78 GLY A C 1
ATOM 537 O O . GLY A 1 78 ? 9.832 -9.845 11.003 1.00 94.88 78 GLY A O 1
ATOM 538 N N . GLY A 1 79 ? 9.673 -10.301 8.811 1.00 92.50 79 GLY A N 1
ATOM 539 C CA . GLY A 1 79 ? 10.329 -9.080 8.345 1.00 92.50 79 GLY A CA 1
ATOM 540 C C . GLY A 1 79 ? 9.462 -7.821 8.415 1.00 92.50 79 GLY A C 1
ATOM 541 O O . GLY A 1 79 ? 8.258 -7.870 8.679 1.00 92.50 79 GLY A O 1
ATOM 542 N N . LEU A 1 80 ? 10.096 -6.683 8.121 1.00 97.81 80 LEU A N 1
ATOM 543 C CA . LEU A 1 80 ? 9.442 -5.392 7.910 1.00 97.81 80 LEU A CA 1
ATOM 544 C C . LEU A 1 80 ? 9.263 -5.154 6.406 1.00 97.81 80 LEU A C 1
ATOM 546 O O . LEU A 1 80 ? 10.234 -5.204 5.647 1.00 97.81 80 LEU A O 1
ATOM 550 N N . GLY A 1 81 ? 8.030 -4.903 5.973 1.00 98.38 81 GLY A N 1
ATOM 551 C CA . GLY A 1 81 ? 7.687 -4.807 4.560 1.00 98.38 81 GLY A CA 1
ATOM 552 C C . GLY A 1 81 ? 6.695 -3.694 4.246 1.00 98.38 81 GLY A C 1
ATOM 553 O O . GLY A 1 81 ? 5.606 -3.628 4.817 1.00 98.38 81 GLY A O 1
ATOM 554 N N . ALA A 1 82 ? 7.053 -2.860 3.278 1.00 98.56 82 ALA A N 1
ATOM 555 C CA . ALA A 1 82 ? 6.207 -1.826 2.719 1.00 98.56 82 ALA A CA 1
ATOM 556 C C . ALA A 1 82 ? 5.377 -2.395 1.557 1.00 98.56 82 ALA A C 1
ATOM 558 O O . ALA A 1 82 ? 5.920 -2.876 0.563 1.00 98.56 82 ALA A O 1
ATOM 559 N N . THR A 1 83 ? 4.050 -2.367 1.675 1.00 98.75 83 THR A N 1
ATOM 560 C CA . THR A 1 83 ? 3.145 -2.952 0.676 1.00 98.75 83 THR A CA 1
ATOM 561 C C . THR A 1 83 ? 2.944 -2.025 -0.516 1.00 98.75 83 THR A C 1
ATOM 563 O O . THR A 1 83 ? 2.807 -0.809 -0.363 1.00 98.75 83 THR A O 1
ATOM 566 N N . THR A 1 84 ? 3.002 -2.602 -1.715 1.00 98.62 84 THR A N 1
ATOM 567 C CA . THR A 1 84 ? 2.629 -1.970 -2.995 1.00 98.62 84 THR A CA 1
ATOM 568 C C . THR A 1 84 ? 1.112 -1.914 -3.150 1.00 98.62 84 THR A C 1
ATOM 570 O O . THR A 1 84 ? 0.404 -2.583 -2.399 1.00 98.62 84 THR A O 1
ATOM 573 N N . VAL A 1 85 ? 0.612 -1.219 -4.177 1.00 98.69 85 VAL A N 1
ATOM 574 C CA . VAL A 1 85 ? -0.821 -1.165 -4.508 1.00 98.69 85 VAL A CA 1
ATOM 575 C C . VAL A 1 85 ? -1.452 -2.562 -4.548 1.00 98.69 85 VAL A C 1
ATOM 577 O O . VAL A 1 85 ? -2.429 -2.784 -3.835 1.00 98.69 85 VAL A O 1
ATOM 580 N N . ALA A 1 86 ? -0.885 -3.528 -5.279 1.00 98.69 86 ALA A N 1
ATOM 581 C CA . ALA A 1 86 ? -1.423 -4.892 -5.346 1.00 98.69 86 ALA A CA 1
ATOM 582 C C . ALA A 1 86 ? -1.550 -5.572 -3.968 1.00 98.69 86 ALA A C 1
ATOM 584 O O . ALA A 1 86 ? -2.585 -6.160 -3.643 1.00 98.69 86 ALA A O 1
ATOM 585 N N . ALA A 1 87 ? -0.507 -5.483 -3.136 1.00 98.69 87 ALA A N 1
ATOM 586 C CA . ALA A 1 87 ? -0.510 -6.089 -1.804 1.00 98.69 87 ALA A CA 1
ATOM 587 C C . ALA A 1 87 ? -1.450 -5.350 -0.833 1.00 98.69 87 ALA A C 1
ATOM 589 O O . ALA A 1 87 ? -2.151 -5.992 -0.047 1.00 98.69 87 ALA A O 1
ATOM 590 N N . THR A 1 88 ? -1.523 -4.018 -0.915 1.00 98.88 88 THR A N 1
ATOM 591 C CA . THR A 1 88 ? -2.468 -3.206 -0.139 1.00 98.88 88 THR A CA 1
ATOM 592 C C . THR A 1 88 ? -3.912 -3.525 -0.519 1.00 98.88 88 THR A C 1
ATOM 594 O O . THR A 1 88 ? -4.733 -3.716 0.375 1.00 98.88 88 THR A O 1
ATOM 597 N N . MET A 1 89 ? -4.227 -3.653 -1.814 1.00 98.81 89 MET A N 1
ATOM 598 C CA . MET A 1 89 ? -5.558 -4.057 -2.286 1.00 98.81 89 MET A CA 1
ATOM 599 C C . MET A 1 89 ? -5.964 -5.419 -1.727 1.00 98.81 89 MET A C 1
ATOM 601 O O . MET A 1 89 ? -7.086 -5.579 -1.253 1.00 98.81 89 MET A O 1
ATOM 605 N N . HIS A 1 90 ? -5.051 -6.391 -1.744 1.00 98.62 90 HIS A N 1
ATOM 606 C CA . HIS A 1 90 ? -5.310 -7.722 -1.202 1.00 98.62 90 HIS A CA 1
ATOM 607 C C . HIS A 1 90 ? -5.635 -7.691 0.294 1.00 98.62 90 HIS A C 1
ATOM 609 O O . HIS A 1 90 ? -6.666 -8.217 0.712 1.00 98.62 90 HIS A O 1
ATOM 615 N N . ALA A 1 91 ? -4.807 -7.017 1.093 1.00 98.75 91 ALA A N 1
ATOM 616 C CA . ALA A 1 91 ? -5.046 -6.872 2.527 1.00 98.75 91 ALA A CA 1
ATOM 617 C C . ALA A 1 91 ? -6.338 -6.090 2.829 1.00 98.75 91 ALA A C 1
ATOM 619 O O . ALA A 1 91 ? -7.099 -6.472 3.716 1.00 98.75 91 ALA A O 1
ATOM 620 N N . ALA A 1 92 ? -6.611 -5.024 2.070 1.00 98.81 92 ALA A N 1
ATOM 621 C CA . ALA A 1 92 ? -7.828 -4.230 2.198 1.00 98.81 92 ALA A CA 1
ATOM 622 C C . ALA A 1 92 ? -9.080 -5.067 1.901 1.00 98.81 92 ALA A C 1
ATOM 624 O O . ALA A 1 92 ? -10.034 -5.017 2.674 1.00 98.81 92 ALA A O 1
ATOM 625 N N . ALA A 1 93 ? -9.058 -5.886 0.845 1.00 98.69 93 ALA A N 1
ATOM 626 C CA . ALA A 1 93 ? -10.162 -6.778 0.503 1.00 98.69 93 ALA A CA 1
ATOM 627 C C . ALA A 1 93 ? -10.426 -7.811 1.609 1.00 98.69 93 ALA A C 1
ATOM 629 O O . ALA A 1 93 ? -11.574 -7.991 2.013 1.00 98.69 93 ALA A O 1
ATOM 630 N 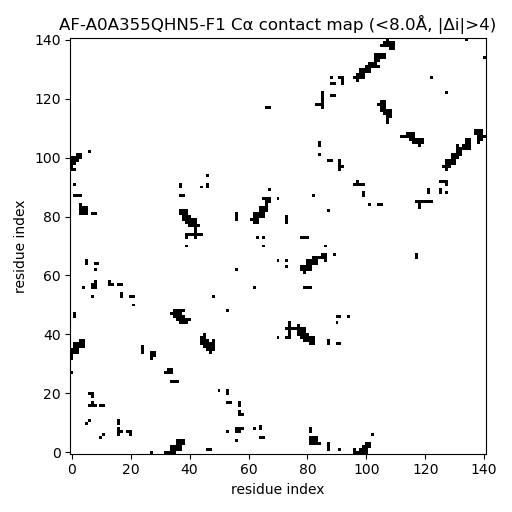N . LEU A 1 94 ? -9.372 -8.434 2.151 1.00 98.25 94 LEU A N 1
ATOM 631 C CA . LEU A 1 94 ? -9.485 -9.371 3.277 1.00 98.25 94 LEU A CA 1
ATOM 632 C C . LEU A 1 94 ? -10.037 -8.707 4.547 1.00 98.25 94 LEU A C 1
ATOM 634 O O . LEU A 1 94 ? -10.777 -9.337 5.298 1.00 98.25 94 LEU A O 1
ATOM 638 N N . ALA A 1 95 ? -9.707 -7.434 4.774 1.00 98.50 95 ALA A N 1
ATOM 639 C CA . ALA A 1 95 ? -10.216 -6.639 5.889 1.00 98.50 95 ALA A CA 1
ATOM 640 C C . ALA A 1 95 ? -11.600 -6.007 5.624 1.00 98.50 95 ALA A C 1
ATOM 642 O O . ALA A 1 95 ? -12.111 -5.283 6.477 1.00 98.50 95 ALA A O 1
ATOM 643 N N . GLY A 1 96 ? -12.204 -6.238 4.452 1.00 98.44 96 GLY A N 1
ATOM 644 C CA . GLY A 1 96 ? -13.498 -5.659 4.083 1.00 98.44 96 GLY A CA 1
ATOM 645 C C . GLY A 1 96 ? -13.471 -4.143 3.850 1.00 98.44 96 GLY A C 1
ATOM 646 O O . GLY A 1 96 ? -14.492 -3.481 4.028 1.00 98.44 96 GLY A O 1
ATOM 647 N N . ILE A 1 97 ? -12.321 -3.571 3.472 1.00 98.69 97 ILE A N 1
ATOM 648 C CA . ILE A 1 97 ? -12.151 -2.143 3.172 1.00 98.69 97 ILE A CA 1
ATOM 649 C C . ILE A 1 97 ? -12.278 -1.927 1.652 1.00 98.69 97 ILE A C 1
ATOM 651 O O . ILE A 1 97 ? -11.351 -2.258 0.915 1.00 98.69 97 ILE A O 1
ATOM 655 N N . PRO A 1 98 ? -13.376 -1.325 1.155 1.00 98.38 98 PRO A N 1
ATOM 656 C CA . PRO A 1 98 ? -13.645 -1.250 -0.284 1.00 98.38 98 PRO A CA 1
ATOM 657 C C . PRO A 1 98 ? -12.938 -0.091 -1.006 1.00 98.38 98 PRO A C 1
ATOM 659 O O . PRO A 1 98 ? -13.023 -0.001 -2.226 1.00 98.38 98 PRO A O 1
ATOM 662 N N . VAL A 1 99 ? -12.273 0.818 -0.279 1.00 98.81 99 VAL A N 1
ATOM 663 C CA . VAL A 1 99 ? -11.646 2.031 -0.836 1.00 98.81 99 VAL A CA 1
ATOM 664 C C . VAL A 1 99 ? -10.208 2.172 -0.351 1.00 98.81 99 VAL A C 1
ATOM 666 O O . VAL A 1 99 ? -9.949 2.156 0.858 1.00 98.81 99 VAL A O 1
ATOM 669 N N . PHE A 1 100 ? -9.299 2.391 -1.296 1.00 98.81 100 PHE A N 1
ATOM 670 C CA . PHE A 1 100 ? -7.864 2.584 -1.105 1.00 98.81 100 PHE A CA 1
ATOM 671 C C . PHE A 1 100 ? -7.412 3.857 -1.837 1.00 98.81 100 PHE A C 1
ATOM 673 O O . PHE A 1 100 ? -7.755 4.052 -3.000 1.00 98.81 100 PHE A O 1
ATOM 680 N N . ALA A 1 101 ? -6.650 4.725 -1.167 1.00 98.69 101 ALA A N 1
ATOM 681 C CA . ALA A 1 101 ? -6.025 5.898 -1.777 1.00 98.69 101 ALA A CA 1
ATOM 682 C C . ALA A 1 101 ? -4.498 5.743 -1.879 1.00 98.69 101 ALA A C 1
ATOM 684 O O . ALA A 1 101 ? -3.840 5.330 -0.922 1.00 98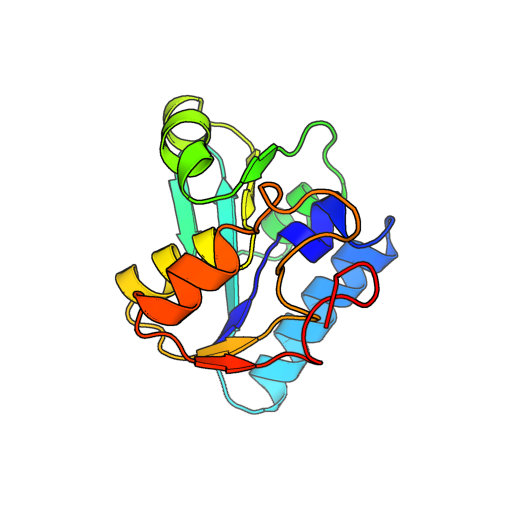.69 101 ALA A O 1
ATOM 685 N N . THR A 1 102 ? -3.934 6.111 -3.030 1.00 98.38 102 THR A N 1
ATOM 686 C CA . THR A 1 102 ? -2.488 6.113 -3.305 1.00 98.38 102 THR A CA 1
ATOM 687 C C . THR A 1 102 ? -2.110 7.299 -4.196 1.00 98.38 102 THR A C 1
ATOM 689 O O . THR A 1 102 ? -2.977 7.963 -4.759 1.00 98.38 102 THR A O 1
ATOM 692 N N . GLY A 1 103 ? -0.814 7.574 -4.351 1.00 96.44 103 GLY A N 1
ATOM 693 C CA . GLY A 1 103 ? -0.336 8.606 -5.274 1.00 96.44 103 GLY A CA 1
ATOM 694 C C . GLY A 1 103 ? -0.541 8.212 -6.740 1.00 96.44 103 GLY A C 1
ATOM 695 O O . GLY A 1 103 ? -1.159 8.943 -7.508 1.00 96.44 103 GLY A O 1
ATOM 696 N N . GLY A 1 104 ? -0.061 7.031 -7.129 1.00 97.06 104 GLY A N 1
ATOM 697 C CA . GLY A 1 104 ? -0.166 6.532 -8.500 1.00 97.06 104 GLY A CA 1
ATOM 698 C C . GLY A 1 104 ? 0.022 5.025 -8.565 1.00 97.06 104 GLY A C 1
ATOM 699 O O . GLY A 1 104 ? 0.808 4.463 -7.797 1.00 97.06 104 GLY A O 1
ATOM 700 N N . ILE A 1 105 ? -0.670 4.364 -9.486 1.00 98.19 105 ILE A N 1
ATOM 701 C CA . ILE A 1 105 ? -0.574 2.908 -9.669 1.00 98.19 105 ILE A CA 1
ATOM 702 C C . ILE A 1 105 ? 0.681 2.524 -10.465 1.00 98.19 105 ILE A C 1
ATOM 704 O O . ILE A 1 105 ? 1.272 3.352 -11.164 1.00 98.19 105 ILE A O 1
ATOM 708 N N . GLY A 1 106 ? 1.138 1.281 -10.322 1.00 97.25 106 GLY A N 1
ATOM 709 C CA . GLY A 1 106 ? 2.025 0.657 -11.300 1.00 97.25 106 GLY A CA 1
ATOM 710 C C . GLY A 1 106 ? 1.305 0.382 -12.626 1.00 97.25 106 GLY A C 1
ATOM 711 O O . GLY A 1 106 ? 0.098 0.580 -12.745 1.00 97.25 106 GLY A O 1
ATOM 712 N N . GLY A 1 107 ? 2.048 -0.086 -13.624 1.00 97.12 107 GLY A N 1
ATOM 713 C CA . GLY A 1 107 ? 1.518 -0.352 -14.960 1.00 97.12 107 GLY A CA 1
ATOM 714 C C . GLY A 1 107 ? 2.540 -1.061 -15.836 1.00 97.12 107 GLY A C 1
ATOM 715 O O . GLY A 1 107 ? 3.393 -1.775 -15.310 1.00 97.12 107 GLY A O 1
ATOM 716 N N . VAL A 1 108 ? 2.443 -0.863 -17.147 1.00 97.50 108 VAL A N 1
ATOM 717 C CA . VAL A 1 108 ? 3.407 -1.383 -18.126 1.00 97.50 108 VAL A CA 1
ATOM 718 C C . VAL A 1 108 ? 4.614 -0.449 -18.178 1.00 97.50 108 VAL A C 1
ATOM 720 O O . VAL A 1 108 ? 4.462 0.774 -18.243 1.00 97.50 108 VAL A O 1
ATOM 723 N N . HIS A 1 109 ? 5.816 -1.004 -18.091 1.00 97.06 109 HIS A N 1
ATOM 724 C CA . HIS A 1 109 ? 7.047 -0.229 -18.162 1.00 97.06 109 HIS A CA 1
ATOM 725 C C . HIS A 1 109 ? 7.457 0.044 -19.618 1.00 97.06 109 HIS A C 1
ATOM 727 O O . HIS A 1 109 ? 7.170 -0.725 -20.529 1.00 97.06 109 HIS A O 1
ATOM 733 N N . ARG A 1 110 ? 8.149 1.167 -19.852 1.00 94.44 110 ARG A N 1
ATOM 734 C CA . ARG A 1 110 ? 8.645 1.523 -21.190 1.00 94.44 110 ARG A CA 1
ATOM 735 C C . ARG A 1 110 ? 9.828 0.636 -21.574 1.00 94.44 110 ARG A C 1
ATOM 737 O O . ARG A 1 110 ? 10.800 0.563 -20.828 1.00 94.44 110 ARG A O 1
ATOM 744 N N . GLY A 1 111 ? 9.798 0.074 -22.779 1.00 92.00 111 GLY A N 1
ATOM 745 C CA . GLY A 1 111 ? 10.941 -0.625 -23.381 1.00 92.00 111 GLY A CA 1
ATOM 746 C C . GLY A 1 111 ? 11.086 -2.109 -23.029 1.00 92.00 111 GLY A C 1
ATOM 747 O O . GLY A 1 111 ? 11.991 -2.742 -23.565 1.00 92.00 111 GLY A O 1
ATOM 748 N N . ASP A 1 112 ? 10.204 -2.662 -22.196 1.00 88.75 112 ASP A N 1
ATOM 749 C CA . ASP A 1 112 ? 10.089 -4.100 -21.932 1.00 88.75 112 ASP A CA 1
ATOM 750 C C . ASP A 1 112 ? 8.600 -4.454 -21.795 1.00 88.75 112 ASP A C 1
ATOM 752 O O . ASP A 1 112 ? 7.936 -4.046 -20.842 1.00 88.75 112 ASP A O 1
ATOM 756 N N . ASP A 1 113 ? 8.063 -5.186 -22.769 1.00 84.06 113 ASP A N 1
ATOM 757 C CA . ASP A 1 113 ? 6.652 -5.582 -22.828 1.00 84.06 113 ASP A CA 1
ATOM 758 C C . ASP A 1 113 ? 6.283 -6.675 -21.810 1.00 84.06 113 ASP A C 1
ATOM 760 O O . ASP A 1 113 ? 5.099 -6.968 -21.608 1.00 84.06 113 ASP A O 1
ATOM 764 N N . HIS A 1 114 ? 7.273 -7.246 -21.123 1.00 93.00 114 HIS A N 1
ATOM 765 C CA . HIS A 1 114 ? 7.084 -8.217 -20.052 1.00 93.00 114 HIS A CA 1
ATOM 766 C C . HIS A 1 114 ? 7.261 -7.625 -18.643 1.00 93.00 114 HIS A C 1
ATOM 768 O O . HIS A 1 114 ? 6.860 -8.272 -17.669 1.00 93.00 114 HIS A O 1
ATOM 774 N N . ASP A 1 115 ? 7.774 -6.396 -18.505 1.00 96.50 115 ASP A N 1
ATOM 775 C CA . ASP A 1 115 ? 7.826 -5.675 -17.224 1.00 96.50 115 ASP A CA 1
ATOM 776 C C . ASP A 1 115 ? 6.479 -4.986 -16.937 1.00 96.50 115 ASP A C 1
ATOM 778 O O . ASP A 1 115 ? 6.256 -3.792 -17.165 1.00 96.50 115 ASP A O 1
ATOM 782 N N . VAL A 1 116 ? 5.527 -5.800 -16.472 1.00 97.00 116 VAL A N 1
ATOM 783 C CA . VAL A 1 116 ? 4.153 -5.390 -16.169 1.00 97.00 116 VAL A CA 1
ATOM 784 C C . VAL A 1 116 ? 3.885 -5.509 -14.672 1.00 97.00 116 VAL A C 1
ATOM 786 O O . VAL A 1 116 ? 3.984 -6.587 -14.080 1.00 97.00 116 VAL A O 1
ATOM 789 N N . SER A 1 117 ? 3.481 -4.400 -14.046 1.00 97.56 117 SER A N 1
ATOM 790 C CA . SER A 1 117 ? 3.155 -4.384 -12.618 1.00 97.56 117 SER A CA 1
ATOM 791 C C . SER A 1 117 ? 1.992 -5.321 -12.274 1.00 97.56 117 SER A C 1
ATOM 793 O O . SER A 1 117 ? 0.920 -5.274 -12.885 1.00 97.56 117 SER A O 1
ATOM 795 N N . ALA A 1 118 ? 2.158 -6.081 -11.187 1.00 98.06 118 ALA A N 1
ATOM 796 C CA . ALA A 1 118 ? 1.098 -6.891 -10.584 1.00 98.06 118 ALA A CA 1
ATOM 797 C C . ALA A 1 118 ? -0.127 -6.063 -10.143 1.00 98.06 118 ALA A C 1
ATOM 799 O O . ALA A 1 118 ? -1.210 -6.624 -9.965 1.00 98.06 118 ALA A O 1
ATOM 800 N N . ASP A 1 119 ? 0.017 -4.739 -10.013 1.00 98.31 119 ASP A N 1
ATOM 801 C CA . ASP A 1 119 ? -1.086 -3.813 -9.736 1.00 98.31 119 ASP A CA 1
ATOM 802 C C . ASP A 1 119 ? -2.206 -3.933 -10.777 1.00 98.31 119 ASP A C 1
ATOM 804 O O . ASP A 1 119 ? -3.376 -3.911 -10.407 1.00 98.31 119 ASP A O 1
ATOM 808 N N . LEU A 1 120 ? -1.878 -4.126 -12.062 1.00 98.12 120 LEU A N 1
ATOM 809 C CA . LEU A 1 120 ? -2.889 -4.240 -13.120 1.00 98.12 120 LEU A CA 1
ATOM 810 C C . LEU A 1 120 ? -3.725 -5.515 -12.979 1.00 98.12 120 LEU A C 1
ATOM 812 O O . LEU A 1 120 ? -4.941 -5.489 -13.157 1.00 98.12 120 LEU A O 1
ATOM 816 N N . THR A 1 121 ? -3.084 -6.626 -12.604 1.00 98.06 121 THR A N 1
ATOM 817 C CA . THR A 1 121 ? -3.806 -7.873 -12.315 1.00 98.06 121 THR A CA 1
ATOM 818 C C . THR A 1 121 ? -4.685 -7.698 -11.080 1.00 98.06 121 THR A C 1
ATOM 820 O O . THR A 1 121 ? -5.864 -8.039 -11.121 1.00 98.06 121 THR A O 1
ATOM 823 N N . ALA A 1 122 ? -4.152 -7.097 -10.009 1.00 98.50 122 ALA A N 1
ATOM 824 C CA . ALA A 1 122 ? -4.916 -6.814 -8.797 1.00 98.50 122 ALA A CA 1
ATOM 825 C C . ALA A 1 122 ? -6.149 -5.938 -9.079 1.00 98.50 122 ALA A C 1
ATOM 827 O O . ALA A 1 122 ? -7.236 -6.272 -8.616 1.00 98.50 122 ALA A O 1
ATOM 828 N N . LEU A 1 123 ? -6.014 -4.886 -9.892 1.00 98.50 123 LEU A N 1
ATOM 829 C CA . LEU A 1 123 ? -7.123 -4.033 -10.342 1.00 98.50 123 LEU A CA 1
ATOM 830 C C . LEU A 1 123 ? -8.193 -4.803 -11.127 1.00 98.50 123 LEU A C 1
ATOM 832 O O . LEU A 1 123 ? -9.377 -4.507 -10.989 1.00 98.50 123 LEU A O 1
ATOM 836 N N . GLY A 1 124 ? -7.796 -5.799 -11.921 1.00 98.25 124 GLY A N 1
ATOM 837 C CA . GLY A 1 124 ? -8.726 -6.638 -12.679 1.00 98.25 124 GLY A CA 1
ATOM 838 C C . GLY A 1 124 ? -9.455 -7.700 -11.848 1.00 98.25 124 GLY A C 1
ATOM 839 O O . GLY A 1 124 ? -10.494 -8.192 -12.283 1.00 98.25 124 GLY A O 1
ATOM 840 N N . THR A 1 125 ? -8.931 -8.073 -10.673 1.00 98.19 125 THR A N 1
ATOM 841 C CA . THR A 1 125 ? -9.431 -9.242 -9.920 1.00 98.19 125 THR A CA 1
ATOM 842 C C . THR A 1 125 ? -9.865 -8.964 -8.481 1.00 98.19 125 THR A C 1
ATOM 844 O O . THR A 1 125 ? -10.599 -9.768 -7.911 1.00 98.19 125 THR A O 1
ATOM 847 N N . ILE A 1 126 ? -9.403 -7.876 -7.859 1.00 98.62 126 ILE A N 1
ATOM 848 C CA . ILE A 1 126 ? -9.652 -7.575 -6.443 1.00 98.62 126 ILE A CA 1
ATOM 849 C C . ILE A 1 126 ? -10.686 -6.443 -6.338 1.00 98.62 126 ILE A C 1
ATOM 851 O O . ILE A 1 126 ? -10.452 -5.360 -6.874 1.00 98.62 126 ILE A O 1
ATOM 855 N N . PRO A 1 127 ? -11.809 -6.639 -5.619 1.00 98.06 127 PRO A N 1
ATOM 856 C CA . PRO A 1 127 ? -12.909 -5.676 -5.562 1.00 98.06 127 PRO A CA 1
ATOM 857 C C . PRO A 1 127 ? -12.626 -4.522 -4.579 1.00 98.06 127 PRO A C 1
ATOM 859 O O . PRO A 1 127 ? -13.321 -4.356 -3.578 1.00 98.06 127 PRO A O 1
ATOM 862 N N . VAL A 1 128 ? -11.593 -3.723 -4.856 1.00 98.81 128 VAL A N 1
ATOM 863 C CA . VAL A 1 128 ? -11.229 -2.517 -4.093 1.00 98.81 128 VAL A CA 1
ATOM 864 C C . VAL A 1 128 ? -11.091 -1.344 -5.057 1.00 98.81 128 VAL A C 1
ATOM 866 O O . VAL A 1 128 ? -10.321 -1.404 -6.013 1.00 98.81 128 VAL A O 1
ATOM 869 N N . ALA A 1 129 ? -11.813 -0.255 -4.799 1.00 98.75 129 ALA A N 1
ATOM 870 C CA . ALA A 1 129 ? -11.686 0.973 -5.571 1.00 98.75 129 ALA A CA 1
ATOM 871 C C . ALA A 1 129 ? -10.383 1.698 -5.201 1.00 98.75 129 ALA A C 1
ATOM 873 O O . ALA A 1 129 ? -10.178 2.055 -4.036 1.00 98.75 129 ALA A O 1
ATOM 874 N N . VAL A 1 130 ? -9.522 1.933 -6.195 1.00 98.81 130 VAL A N 1
ATOM 875 C CA . VAL A 1 130 ? -8.240 2.629 -6.023 1.00 98.81 130 VAL A CA 1
ATOM 876 C C . VAL A 1 130 ? -8.346 4.062 -6.535 1.00 98.81 130 VAL A C 1
ATOM 878 O O . VAL A 1 130 ? -8.516 4.296 -7.730 1.00 98.81 130 VAL A O 1
ATOM 881 N N . VAL A 1 131 ? -8.216 5.027 -5.627 1.00 98.69 131 VAL A N 1
ATOM 882 C CA . VAL A 1 131 ? -8.140 6.459 -5.942 1.00 98.69 131 VAL A CA 1
ATOM 883 C C . VAL A 1 131 ? -6.671 6.839 -6.108 1.00 98.69 131 VAL A C 1
ATOM 885 O O . VAL A 1 131 ? -5.872 6.636 -5.193 1.00 98.69 131 VAL A O 1
ATOM 888 N N . CYS A 1 132 ? -6.308 7.368 -7.277 1.00 98.25 132 CYS A N 1
ATOM 889 C CA . CYS A 1 132 ? -4.936 7.740 -7.612 1.00 98.25 132 CYS A CA 1
ATOM 890 C C . CYS A 1 132 ? -4.886 8.871 -8.649 1.00 98.25 132 CYS A C 1
ATOM 892 O O . CYS A 1 132 ? -5.889 9.170 -9.297 1.00 98.25 132 CYS A O 1
ATOM 894 N N . SER A 1 133 ? -3.703 9.448 -8.856 1.00 97.75 133 SER A N 1
ATOM 895 C CA . SER A 1 133 ? -3.433 10.451 -9.899 1.00 97.75 133 SER A CA 1
ATOM 896 C C . SER A 1 133 ? -3.039 9.820 -11.247 1.00 97.75 133 SER A C 1
ATOM 898 O O . SER A 1 133 ? -2.278 10.412 -12.009 1.00 97.75 133 SER A O 1
ATOM 900 N N . GLY A 1 134 ? -3.527 8.606 -11.531 1.00 98.00 134 GLY A N 1
ATOM 901 C CA . GLY A 1 134 ? -3.175 7.810 -12.712 1.00 98.00 134 GLY A CA 1
ATOM 902 C C . GLY A 1 134 ? -1.980 6.860 -12.507 1.00 98.00 134 GLY A C 1
ATOM 903 O O . GLY A 1 134 ? -1.506 6.676 -11.377 1.00 98.00 134 GLY A O 1
ATOM 904 N N . PRO A 1 135 ? -1.495 6.211 -13.584 1.00 96.94 135 PRO A N 1
ATOM 905 C CA . PRO A 1 135 ? -0.240 5.465 -13.557 1.00 96.94 135 PRO A CA 1
ATOM 906 C C . PRO A 1 135 ? 0.945 6.408 -13.311 1.00 96.94 135 PRO A C 1
ATOM 908 O O . PRO A 1 135 ? 0.952 7.560 -13.745 1.00 96.94 135 PRO A O 1
ATOM 911 N N . LYS A 1 136 ? 1.970 5.925 -12.599 1.00 94.38 136 LYS A N 1
ATOM 912 C CA . LYS A 1 136 ? 3.209 6.689 -12.372 1.00 94.38 136 LYS A CA 1
ATOM 913 C C . LYS A 1 136 ? 3.815 7.160 -13.707 1.00 94.38 136 LYS A C 1
ATOM 915 O O . LYS A 1 136 ? 3.925 6.383 -14.646 1.00 94.38 136 LYS A O 1
ATOM 920 N N . ALA A 1 137 ? 4.309 8.400 -13.758 1.00 93.81 137 ALA A N 1
ATOM 921 C CA . ALA A 1 137 ? 4.789 9.058 -14.987 1.00 93.81 137 ALA A CA 1
ATOM 922 C C . ALA A 1 137 ? 5.962 8.361 -15.716 1.00 93.81 137 ALA A C 1
ATOM 924 O O . ALA A 1 137 ? 6.277 8.697 -16.859 1.00 93.81 137 ALA A O 1
ATOM 925 N N . VAL A 1 138 ? 6.629 7.415 -15.053 1.00 92.12 138 VAL A N 1
ATOM 926 C CA . VAL A 1 138 ? 7.718 6.600 -15.617 1.00 92.12 138 VAL A CA 1
ATOM 927 C C . VAL A 1 138 ? 7.220 5.464 -16.518 1.00 92.12 138 VAL A C 1
ATOM 929 O O . VAL A 1 138 ? 8.021 4.851 -17.216 1.00 92.12 138 VAL A O 1
ATOM 932 N N . LEU A 1 139 ? 5.917 5.186 -16.498 1.00 96.06 139 LEU A N 1
ATOM 933 C CA . LEU A 1 139 ? 5.285 4.079 -17.210 1.00 96.06 139 LEU A CA 1
ATOM 934 C C . LEU A 1 139 ? 4.912 4.456 -18.650 1.00 96.06 139 LEU A C 1
ATOM 936 O O . LEU A 1 139 ? 4.961 5.630 -19.044 1.00 96.06 139 LEU A O 1
ATOM 940 N N . ASP A 1 140 ? 4.568 3.440 -19.433 1.00 94.94 140 ASP A N 1
ATOM 941 C CA . ASP A 1 140 ? 3.946 3.586 -20.749 1.00 94.94 140 ASP A CA 1
ATOM 942 C C . ASP A 1 140 ? 2.423 3.741 -20.577 1.00 94.94 140 ASP A C 1
ATOM 944 O O . ASP A 1 140 ? 1.812 2.953 -19.848 1.00 94.94 140 ASP A O 1
ATOM 948 N N . VAL A 1 141 ? 1.837 4.8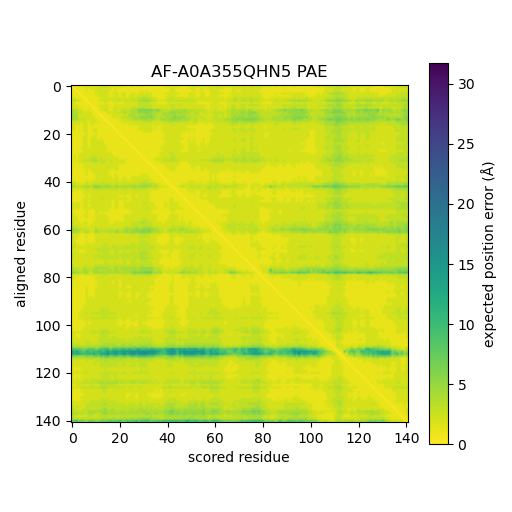01 -21.150 1.00 91.12 141 VAL A N 1
ATOM 949 C CA . VAL A 1 141 ? 0.449 5.251 -20.889 1.00 91.12 141 VAL A CA 1
ATOM 950 C C . VAL A 1 141 ? -0.374 5.242 -22.163 1.00 91.12 141 VAL A C 1
ATOM 952 O O . VAL A 1 141 ? 0.093 5.844 -23.154 1.00 91.12 141 VAL A O 1
#

Sequence (141 aa):
VALESTIISHGMPPPGNVQTAMACVREVRDAGAVPATVAVIDGAIRVGLAADEVERLGLADGVAKVSLRDLGAVVAGGGLGATTVAATMHAAALAGIPVFATGGIGGVHRGDDHDVSADLTALGTIPVAVVCSGPKAVLDV

Nearest PDB structures (foldseek):
  4gim-assembly1_C  TM=9.755E-01  e=1.493E-18  Escherichia coli
  8k07-assembly1_A  TM=9.733E-01  e=1.668E-17  Arabidopsis thaliana
  8k07-assembly1_B  TM=9.773E-01  e=4.735E-17  Arabidopsis thaliana
  8k07-assembly1_C  TM=9.632E-01  e=5.758E-17  Arabidopsis thaliana
  4ex9-assembly1_A  TM=9.028E-01  e=7.367E-13  Streptomyces sp. CM020